Protein AF-A0A661PM59-F1 (afdb_monomer_lite)

Sequence (102 aa):
MKKIVYVMSSNYSGSHFLSLIIGSHSHFQHIGEIKWLRKDKTKSSRILCGLCGGHENCPVLSGISVDNVDNVYDDIFSNLGPEISGLVDTSKRISWAERFLH

pLDDT: mean 88.98, std 11.56, range [49.34, 98.25]

Secondary structure (DSSP, 8-state):
--EEEE----TTSSHHHHHHHHHTSTTEEEEE-GGGGGS-GGG-GGGS-TTTTSSTT-TTTTT--SSSGGGHHHHHHHHS-TT--EEEE----HHHHGGG--

Radius of gyration: 12.98 Å; chains: 1; bounding box: 33×30×29 Å

Structure (mmCIF, N/CA/C/O backbone):
data_AF-A0A661PM59-F1
#
_entry.id   AF-A0A661PM59-F1
#
loop_
_atom_site.group_PDB
_atom_site.id
_atom_site.type_symbol
_atom_site.label_atom_id
_atom_site.label_alt_id
_atom_site.label_comp_id
_atom_site.label_asym_id
_atom_site.label_entity_id
_atom_site.label_seq_id
_atom_site.pdbx_PDB_ins_code
_atom_site.Cartn_x
_atom_site.Cartn_y
_atom_site.Cartn_z
_atom_site.occupancy
_atom_site.B_iso_or_equiv
_atom_site.auth_seq_id
_atom_site.auth_comp_id
_atom_site.auth_asym_id
_atom_site.auth_atom_id
_atom_site.pdbx_PDB_model_num
ATOM 1 N N . MET A 1 1 ? -14.302 -2.241 9.320 1.00 86.25 1 MET A N 1
ATOM 2 C CA . MET A 1 1 ? -14.188 -2.604 7.888 1.00 86.25 1 MET A CA 1
ATOM 3 C C . MET A 1 1 ? -12.769 -2.305 7.441 1.00 86.25 1 MET A C 1
ATOM 5 O O . MET A 1 1 ? -12.362 -1.157 7.577 1.00 86.25 1 MET A O 1
ATOM 9 N N . LYS A 1 2 ? -12.030 -3.318 6.978 1.00 95.31 2 LYS A N 1
ATOM 10 C CA . LYS A 1 2 ? -10.671 -3.160 6.442 1.00 95.31 2 LYS A CA 1
ATOM 11 C C . LYS A 1 2 ? -10.730 -2.509 5.053 1.00 95.31 2 LYS A C 1
ATOM 13 O O . LYS A 1 2 ? -11.652 -2.790 4.289 1.00 95.31 2 LYS A O 1
ATOM 18 N N . LYS A 1 3 ? -9.786 -1.622 4.742 1.00 96.75 3 LYS A N 1
ATOM 19 C CA . LYS A 1 3 ? -9.695 -0.897 3.466 1.00 96.75 3 LYS A CA 1
ATOM 20 C C . LYS A 1 3 ? -8.270 -0.943 2.933 1.00 96.75 3 LYS A C 1
ATOM 22 O O . LYS A 1 3 ? -7.325 -0.736 3.689 1.00 96.75 3 LYS A O 1
ATOM 27 N N . ILE A 1 4 ? -8.128 -1.119 1.625 1.00 97.44 4 ILE A N 1
ATOM 28 C CA . ILE A 1 4 ? -6.849 -0.964 0.930 1.00 97.44 4 ILE A CA 1
ATOM 29 C C . ILE A 1 4 ? -6.949 0.247 0.005 1.00 97.44 4 ILE A C 1
ATOM 31 O O . ILE A 1 4 ? -7.865 0.343 -0.810 1.00 97.44 4 ILE A O 1
ATOM 35 N N . VAL A 1 5 ? -6.014 1.184 0.144 1.00 97.50 5 VAL A N 1
ATOM 36 C CA . VAL A 1 5 ? -5.854 2.342 -0.737 1.00 97.50 5 VAL A CA 1
ATOM 37 C C . VAL A 1 5 ? -4.660 2.088 -1.639 1.00 97.50 5 VAL A C 1
ATOM 39 O O . VAL A 1 5 ? -3.510 2.124 -1.207 1.00 97.50 5 VAL A O 1
ATOM 42 N N . TYR A 1 6 ? -4.949 1.852 -2.911 1.00 97.50 6 TYR A N 1
ATOM 43 C CA . TYR A 1 6 ? -3.948 1.668 -3.948 1.00 97.50 6 TYR A CA 1
ATOM 44 C C . TYR A 1 6 ? -3.546 3.018 -4.550 1.00 97.50 6 TYR A C 1
ATOM 46 O O . TYR A 1 6 ? -4.336 3.657 -5.245 1.00 97.50 6 TYR A O 1
ATOM 54 N N . VAL A 1 7 ? -2.303 3.448 -4.336 1.00 97.31 7 VAL A N 1
ATOM 55 C CA . VAL A 1 7 ? -1.751 4.640 -4.995 1.00 97.31 7 VAL A CA 1
ATOM 56 C C . VAL A 1 7 ? -1.218 4.239 -6.370 1.00 97.31 7 VAL A C 1
ATOM 58 O O . VAL A 1 7 ? -0.146 3.642 -6.494 1.00 97.31 7 VAL A O 1
ATOM 61 N N . MET A 1 8 ? -1.984 4.557 -7.414 1.00 95.69 8 MET A N 1
ATOM 62 C CA . MET A 1 8 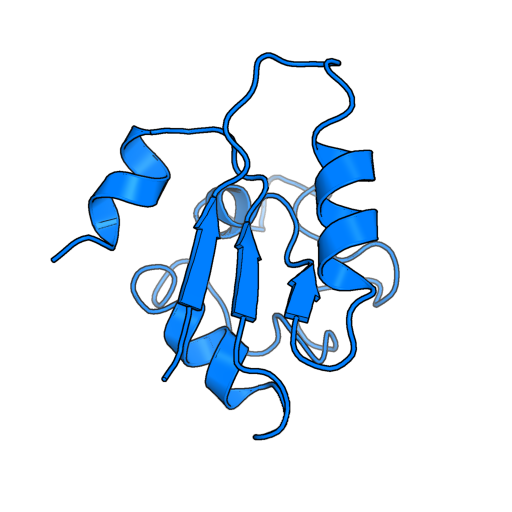? -1.639 4.275 -8.809 1.00 95.69 8 MET A CA 1
ATOM 63 C C . MET A 1 8 ? -1.083 5.526 -9.484 1.00 95.69 8 MET A C 1
ATOM 65 O O . MET A 1 8 ? -1.746 6.557 -9.547 1.00 95.69 8 MET A O 1
ATOM 69 N N . SER A 1 9 ? 0.153 5.449 -9.977 1.00 95.44 9 SER A N 1
ATOM 70 C CA . SER A 1 9 ? 0.826 6.593 -10.587 1.00 95.44 9 SER A CA 1
ATOM 71 C C . SER A 1 9 ? 1.945 6.165 -11.535 1.00 95.44 9 SER A C 1
ATOM 73 O O . SER A 1 9 ? 2.447 5.041 -11.456 1.00 95.44 9 SER A O 1
ATOM 75 N N . SER A 1 10 ? 2.405 7.092 -12.377 1.00 94.69 10 SER A N 1
ATOM 76 C CA . SER A 1 10 ? 3.693 6.956 -13.058 1.00 94.69 10 SER A CA 1
ATOM 77 C C . SER A 1 10 ? 4.857 7.035 -12.059 1.00 94.69 10 SER A C 1
ATOM 79 O O . SER A 1 10 ? 4.699 7.426 -10.896 1.00 94.69 10 SER A O 1
ATOM 81 N N . ASN A 1 11 ? 6.058 6.667 -12.508 1.00 90.81 11 ASN A N 1
ATOM 82 C CA . ASN A 1 11 ? 7.267 6.862 -11.709 1.00 90.81 11 ASN A CA 1
ATOM 83 C C . ASN A 1 11 ? 7.535 8.361 -11.487 1.00 90.81 11 ASN A C 1
ATOM 85 O O . ASN A 1 11 ? 7.190 9.187 -12.329 1.00 90.81 11 ASN A O 1
ATOM 89 N N . TYR A 1 12 ? 8.169 8.691 -10.357 1.00 91.88 12 TYR A N 1
ATOM 90 C CA . TYR A 1 12 ? 8.594 10.053 -9.988 1.00 91.88 12 TYR A CA 1
ATOM 91 C C . TYR A 1 12 ? 7.472 11.103 -9.876 1.00 91.88 12 TYR A C 1
ATOM 93 O O . TYR A 1 12 ? 7.740 12.297 -9.906 1.00 91.88 12 TYR A O 1
ATOM 101 N N . SER A 1 13 ? 6.222 10.683 -9.671 1.00 96.56 13 SER A N 1
ATOM 102 C CA . SER A 1 13 ? 5.063 11.582 -9.551 1.00 96.56 13 SER A CA 1
ATOM 103 C C . SER A 1 13 ? 4.684 11.935 -8.101 1.00 96.56 13 SER A C 1
ATOM 105 O O . SER A 1 13 ? 3.535 12.267 -7.826 1.00 96.56 13 SER A O 1
ATOM 107 N N . GLY A 1 14 ? 5.593 11.752 -7.138 1.00 96.38 14 GLY A N 1
ATOM 108 C CA . GLY A 1 14 ? 5.310 12.013 -5.719 1.00 96.38 14 GLY A CA 1
ATOM 109 C C . GLY A 1 14 ? 4.400 10.989 -5.017 1.00 96.38 14 GLY A C 1
ATOM 110 O O . GLY A 1 14 ? 3.967 11.229 -3.895 1.00 96.38 14 GLY A O 1
ATOM 111 N N . SER A 1 15 ? 4.132 9.824 -5.614 1.00 96.25 15 SER A N 1
ATOM 112 C CA . SER A 1 15 ? 3.251 8.796 -5.029 1.00 96.25 15 SER A CA 1
ATOM 113 C C . SER A 1 15 ? 3.727 8.224 -3.698 1.00 96.25 15 SER A C 1
ATOM 115 O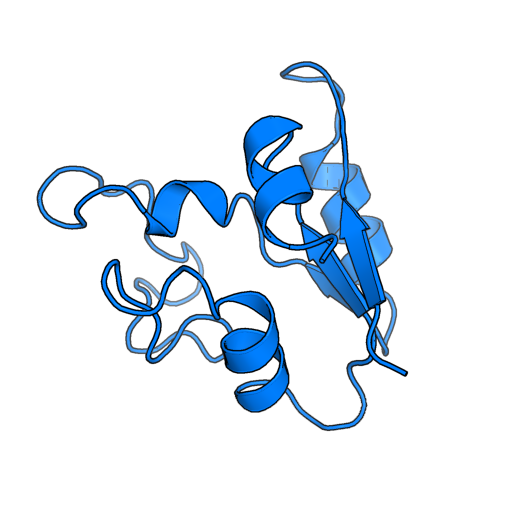 O . SER A 1 15 ? 2.904 7.879 -2.853 1.00 96.25 15 SER A O 1
ATOM 117 N N . HIS A 1 16 ? 5.041 8.140 -3.482 1.00 94.50 16 HIS A N 1
ATOM 118 C CA . HIS A 1 16 ? 5.572 7.739 -2.181 1.00 94.50 16 HIS A CA 1
ATOM 119 C C . HIS A 1 16 ? 5.232 8.782 -1.106 1.00 94.50 16 HIS A C 1
ATOM 121 O O . HIS A 1 16 ? 4.689 8.430 -0.063 1.00 94.50 16 HIS A O 1
ATOM 127 N N . PHE A 1 17 ? 5.438 10.069 -1.402 1.00 97.06 17 PHE A N 1
ATOM 128 C CA . PHE A 1 17 ? 5.091 11.156 -0.488 1.00 97.06 17 PHE A CA 1
ATOM 129 C C . PHE A 1 17 ? 3.588 11.188 -0.179 1.00 97.06 17 PHE A C 1
ATOM 131 O O . PHE A 1 17 ? 3.211 11.213 0.989 1.00 97.06 17 PHE A O 1
ATOM 138 N N . LEU A 1 18 ? 2.730 11.066 -1.198 1.00 97.94 18 LEU A N 1
ATOM 139 C CA . LEU A 1 18 ? 1.282 10.954 -0.996 1.00 97.94 18 LEU A CA 1
ATOM 140 C C . LEU A 1 18 ? 0.925 9.771 -0.085 1.00 97.94 18 LEU A C 1
ATOM 142 O O . LEU A 1 18 ? 0.105 9.911 0.819 1.00 97.94 18 LEU A O 1
ATOM 146 N N . SER A 1 19 ? 1.558 8.613 -0.288 1.00 97.38 19 SER A N 1
ATOM 147 C CA . SER A 1 19 ? 1.282 7.439 0.540 1.00 97.38 19 SER A CA 1
ATOM 148 C C . SER A 1 19 ? 1.713 7.610 2.001 1.00 97.38 19 SER A C 1
ATOM 150 O O . SER A 1 19 ? 1.032 7.091 2.881 1.00 97.38 19 SER A O 1
ATOM 152 N N . LEU A 1 20 ? 2.782 8.373 2.265 1.00 96.75 20 LEU A N 1
ATOM 153 C CA . LEU A 1 20 ? 3.197 8.741 3.622 1.00 96.75 20 LEU A CA 1
ATOM 154 C C . LEU A 1 20 ? 2.205 9.716 4.271 1.00 96.75 20 LEU A C 1
ATOM 156 O O . LEU A 1 20 ? 1.863 9.529 5.435 1.00 96.75 20 LEU A O 1
ATOM 160 N N . ILE A 1 21 ? 1.696 10.705 3.522 1.00 98.25 21 ILE A N 1
ATOM 161 C CA . ILE A 1 21 ? 0.670 11.641 4.019 1.00 98.25 21 ILE A CA 1
ATOM 162 C C . ILE A 1 21 ? -0.582 10.874 4.456 1.00 98.25 21 ILE A C 1
ATOM 164 O O . ILE A 1 21 ? -1.049 11.051 5.578 1.00 98.25 21 ILE A O 1
ATOM 168 N N . ILE A 1 22 ? -1.108 9.992 3.599 1.00 98.00 22 ILE A N 1
ATOM 169 C CA . ILE A 1 22 ? -2.305 9.199 3.922 1.00 98.00 22 ILE A CA 1
ATOM 170 C C . ILE A 1 22 ? -2.017 8.260 5.101 1.00 98.00 22 ILE A C 1
ATOM 172 O O . ILE A 1 22 ? -2.819 8.167 6.026 1.00 98.00 22 ILE A O 1
ATOM 176 N N . GLY A 1 23 ? -0.854 7.600 5.099 1.00 97.00 23 GLY A N 1
ATOM 177 C CA . GLY A 1 23 ? -0.416 6.721 6.183 1.00 97.00 23 GLY A CA 1
ATOM 178 C C . GLY A 1 23 ? -0.087 7.431 7.501 1.00 97.00 23 GLY A C 1
ATOM 179 O O . GLY A 1 23 ? 0.173 6.749 8.480 1.00 97.00 23 GLY A O 1
ATOM 180 N N . SER A 1 24 ? -0.095 8.768 7.552 1.00 96.38 24 SER A N 1
ATOM 181 C CA . SER A 1 24 ? 0.055 9.525 8.806 1.00 96.38 24 SER A CA 1
ATOM 182 C C . SER A 1 24 ? -1.275 9.716 9.548 1.00 96.38 24 SER A C 1
ATOM 184 O O . SER A 1 24 ? -1.297 10.257 10.652 1.00 96.38 24 SER A O 1
ATOM 186 N N . HIS A 1 25 ? -2.398 9.298 8.959 1.00 97.69 25 HIS A N 1
ATOM 187 C CA . HIS A 1 25 ? -3.689 9.282 9.640 1.00 97.69 25 HIS A CA 1
ATOM 188 C C . HIS A 1 25 ? -3.728 8.147 10.675 1.00 97.69 25 HIS A C 1
ATOM 190 O O . HIS A 1 25 ? -3.353 7.025 10.359 1.00 97.69 25 HIS A O 1
ATOM 196 N N . SER A 1 26 ? -4.272 8.391 11.874 1.00 97.12 26 SER A N 1
ATOM 197 C CA . SER A 1 26 ? -4.244 7.451 13.020 1.00 97.12 26 SER A CA 1
ATOM 198 C C . SER A 1 26 ? -4.848 6.062 12.768 1.00 97.12 26 SER A C 1
ATOM 200 O O . SER A 1 26 ? -4.616 5.138 13.534 1.00 97.12 26 SER A O 1
ATOM 202 N N . HIS A 1 27 ? -5.642 5.921 11.708 1.00 97.62 27 HIS A N 1
ATOM 203 C CA . HIS A 1 27 ? -6.306 4.678 11.305 1.00 97.62 27 HIS A CA 1
ATOM 204 C C . HIS A 1 27 ? -5.729 4.045 10.027 1.00 97.62 27 HIS A C 1
ATOM 206 O O . HIS A 1 27 ? -6.293 3.060 9.538 1.00 97.62 27 HIS A O 1
ATOM 212 N N . PHE A 1 28 ? -4.671 4.622 9.448 1.00 98.19 28 PHE A N 1
ATOM 213 C CA . PHE A 1 28 ? -4.052 4.157 8.208 1.00 98.19 28 PHE A CA 1
ATOM 214 C C . PHE A 1 28 ? -2.572 3.838 8.406 1.00 98.19 28 PHE A C 1
ATOM 216 O O . PHE A 1 28 ? -1.885 4.511 9.159 1.00 98.19 28 PHE A O 1
ATOM 223 N N . GLN A 1 29 ? -2.072 2.850 7.666 1.00 97.06 29 GLN A N 1
ATOM 224 C CA . GLN A 1 29 ? -0.657 2.494 7.647 1.00 97.06 29 GLN A CA 1
ATOM 225 C C . GLN A 1 29 ? -0.115 2.525 6.217 1.00 97.06 29 GLN A C 1
ATOM 227 O O . GLN A 1 29 ? -0.639 1.866 5.317 1.00 97.06 29 GLN A O 1
ATOM 232 N N . HIS A 1 30 ? 0.977 3.260 6.002 1.00 95.75 30 HIS A N 1
ATOM 233 C CA . HIS A 1 30 ? 1.774 3.137 4.782 1.00 95.75 30 HIS A CA 1
ATOM 234 C C . HIS A 1 30 ? 2.543 1.812 4.785 1.00 95.75 30 HIS A C 1
ATOM 236 O O . HIS A 1 30 ? 3.259 1.528 5.744 1.00 95.75 30 HIS A O 1
ATOM 242 N N . ILE A 1 31 ? 2.453 1.036 3.703 1.00 93.94 31 ILE A N 1
ATOM 243 C CA . ILE A 1 31 ? 3.111 -0.283 3.618 1.00 93.94 31 ILE A CA 1
ATOM 244 C C . ILE A 1 31 ? 4.155 -0.384 2.498 1.00 93.94 31 ILE A C 1
ATOM 246 O O . ILE A 1 31 ? 4.763 -1.431 2.298 1.00 93.94 31 ILE A O 1
ATOM 250 N N . GLY A 1 32 ? 4.411 0.706 1.771 1.00 91.94 32 GLY A N 1
ATOM 251 C CA . GLY A 1 32 ? 5.411 0.720 0.706 1.00 91.94 32 GLY A CA 1
ATOM 252 C C . GLY A 1 32 ? 4.980 -0.031 -0.557 1.00 91.94 32 GLY A C 1
ATOM 253 O O . GLY A 1 32 ? 3.796 -0.186 -0.859 1.00 91.94 32 GLY A O 1
ATOM 254 N N . GLU A 1 33 ? 5.969 -0.440 -1.351 1.00 92.25 33 GLU A N 1
ATOM 255 C CA . GLU A 1 33 ? 5.769 -1.200 -2.588 1.00 92.25 33 GLU A CA 1
ATOM 256 C C . GLU A 1 33 ? 5.774 -2.713 -2.307 1.00 92.25 33 GLU A C 1
ATOM 258 O O . GLU A 1 33 ? 6.704 -3.425 -2.691 1.00 92.25 33 GLU A O 1
ATOM 263 N N . ILE A 1 34 ? 4.743 -3.228 -1.635 1.00 90.69 34 ILE A N 1
ATOM 264 C CA . ILE A 1 34 ? 4.712 -4.630 -1.179 1.00 90.69 34 ILE A CA 1
ATOM 265 C C . ILE A 1 34 ? 4.773 -5.677 -2.302 1.00 90.69 34 ILE A C 1
ATOM 267 O O . ILE A 1 34 ? 5.194 -6.802 -2.047 1.00 90.69 34 ILE A O 1
ATOM 271 N N . LYS A 1 35 ? 4.489 -5.319 -3.567 1.00 91.06 35 LYS A N 1
ATOM 272 C CA . LYS A 1 35 ? 4.705 -6.206 -4.732 1.00 91.06 35 LYS A CA 1
ATOM 273 C C . LYS A 1 35 ? 6.118 -6.808 -4.789 1.00 91.06 35 LYS A C 1
ATOM 275 O O . LYS A 1 35 ? 6.328 -7.837 -5.433 1.00 91.06 35 LYS A O 1
ATOM 280 N N . TRP A 1 36 ? 7.110 -6.143 -4.187 1.00 86.81 36 TRP A N 1
ATOM 281 C CA . TRP A 1 36 ? 8.493 -6.615 -4.178 1.00 86.81 36 TRP A CA 1
ATOM 282 C C . TRP A 1 36 ? 8.709 -7.806 -3.242 1.00 86.81 36 TRP A C 1
ATOM 284 O O . TRP A 1 36 ? 9.663 -8.541 -3.468 1.00 86.81 36 TRP A O 1
ATOM 294 N N . LEU A 1 37 ? 7.809 -8.060 -2.283 1.00 84.19 37 LEU A N 1
ATOM 295 C CA . LEU A 1 37 ? 7.856 -9.228 -1.389 1.00 84.19 37 LEU A CA 1
ATOM 296 C C . LEU A 1 37 ? 7.787 -10.559 -2.140 1.00 84.19 37 LEU A C 1
ATOM 298 O O . LEU A 1 37 ? 8.284 -11.567 -1.655 1.00 84.19 37 LEU A O 1
ATOM 302 N N . ARG A 1 38 ? 7.222 -10.553 -3.351 1.00 82.94 38 ARG A N 1
ATOM 303 C CA . ARG A 1 38 ? 7.156 -11.727 -4.225 1.00 82.94 38 ARG A CA 1
ATOM 304 C C . ARG A 1 38 ? 8.482 -12.045 -4.917 1.00 82.94 38 ARG A C 1
ATOM 306 O O . ARG A 1 38 ? 8.614 -13.090 -5.550 1.00 82.94 38 ARG A O 1
ATOM 313 N N . LYS A 1 39 ? 9.458 -11.136 -4.868 1.00 77.62 39 LYS A N 1
ATOM 314 C CA . LYS A 1 39 ? 10.797 -11.409 -5.386 1.00 77.62 39 LYS A CA 1
ATOM 315 C C . LYS A 1 39 ? 11.610 -12.115 -4.310 1.00 77.62 39 LYS A C 1
ATOM 317 O O . LYS A 1 39 ? 11.598 -11.709 -3.155 1.00 77.62 39 LYS A O 1
ATOM 322 N N . ASP A 1 40 ? 12.331 -13.152 -4.719 1.00 64.12 40 ASP A N 1
ATOM 323 C CA . ASP A 1 40 ? 13.205 -13.918 -3.837 1.00 64.12 40 ASP A CA 1
ATOM 324 C C . ASP A 1 40 ? 14.206 -12.997 -3.107 1.00 64.12 40 ASP A C 1
ATOM 326 O O . ASP A 1 40 ? 14.935 -12.206 -3.726 1.00 64.12 40 ASP A O 1
ATOM 330 N N . LYS A 1 41 ? 14.211 -13.108 -1.772 1.00 60.78 41 LYS A N 1
ATOM 331 C CA . LYS A 1 41 ? 15.006 -12.304 -0.833 1.00 60.78 41 LYS A CA 1
ATOM 332 C C . LYS A 1 41 ? 16.515 -12.488 -1.046 1.00 60.78 41 LYS A C 1
ATOM 334 O O . LYS A 1 41 ? 17.280 -11.582 -0.727 1.00 60.78 41 LYS A O 1
ATOM 339 N N . THR A 1 42 ? 16.948 -13.593 -1.660 1.00 54.62 42 THR A N 1
ATOM 340 C CA . THR A 1 42 ? 18.369 -13.884 -1.937 1.00 54.62 42 THR A CA 1
ATOM 341 C C . THR A 1 42 ? 19.024 -12.934 -2.950 1.00 54.62 42 THR A C 1
ATOM 343 O O . THR A 1 42 ? 20.250 -12.894 -3.043 1.00 54.62 42 THR A O 1
ATOM 346 N N . LYS A 1 43 ? 18.244 -12.146 -3.709 1.00 49.34 43 LYS A N 1
ATOM 347 C CA . LYS A 1 43 ? 18.763 -11.308 -4.810 1.00 49.34 43 LYS A CA 1
ATOM 348 C C . LYS A 1 43 ? 18.506 -9.807 -4.678 1.00 49.34 43 LYS A C 1
ATOM 350 O O . LYS A 1 43 ? 18.872 -9.063 -5.589 1.00 49.34 43 LYS A O 1
ATOM 355 N N . SER A 1 44 ? 17.871 -9.316 -3.610 1.00 50.91 44 SER A N 1
ATOM 356 C CA . SER A 1 44 ? 17.551 -7.885 -3.546 1.00 50.91 44 SER A CA 1
ATOM 357 C C . SER A 1 44 ? 17.503 -7.300 -2.136 1.00 50.91 44 SER A C 1
ATOM 359 O O . SER A 1 44 ? 16.502 -7.393 -1.435 1.00 50.91 44 SER A O 1
ATOM 361 N N . SER A 1 45 ? 18.549 -6.545 -1.792 1.00 53.72 45 SER A N 1
ATOM 362 C CA . SER A 1 45 ? 18.609 -5.638 -0.634 1.00 53.72 45 SER A CA 1
ATOM 363 C C . SER A 1 45 ? 17.528 -4.544 -0.631 1.00 53.72 45 SER A C 1
ATOM 365 O O . SER A 1 45 ? 17.361 -3.847 0.363 1.00 53.72 45 SER A O 1
ATOM 367 N N . ARG A 1 46 ? 16.772 -4.387 -1.729 1.00 54.53 46 ARG A N 1
ATOM 368 C CA . ARG A 1 46 ? 15.659 -3.429 -1.856 1.00 54.53 46 ARG A CA 1
ATOM 369 C C . ARG A 1 46 ? 14.367 -3.890 -1.176 1.00 54.53 46 ARG A C 1
ATOM 371 O O . ARG A 1 46 ? 13.416 -3.119 -1.133 1.00 54.53 46 ARG A O 1
ATOM 378 N N . ILE A 1 47 ? 14.322 -5.129 -0.688 1.00 62.00 47 ILE A N 1
ATOM 379 C CA . ILE A 1 47 ? 13.158 -5.743 -0.029 1.00 62.00 47 ILE A CA 1
ATOM 380 C C . ILE A 1 47 ? 13.396 -5.783 1.488 1.00 62.00 47 ILE A C 1
ATOM 382 O O . ILE A 1 47 ? 12.996 -6.724 2.152 1.00 62.00 47 ILE A O 1
ATOM 386 N N . LEU A 1 48 ? 14.138 -4.823 2.039 1.00 69.12 48 LEU A N 1
ATOM 387 C CA . LEU A 1 48 ? 14.358 -4.714 3.478 1.00 69.12 48 LEU A CA 1
ATOM 388 C C . LEU A 1 48 ? 13.747 -3.402 3.951 1.00 69.12 48 LEU A C 1
ATOM 390 O O . LEU A 1 48 ? 13.918 -2.359 3.317 1.00 69.12 48 LEU A O 1
ATOM 394 N N . CYS A 1 49 ? 13.044 -3.447 5.080 1.00 77.06 49 CYS A N 1
ATOM 395 C CA . CYS A 1 49 ? 12.588 -2.235 5.735 1.00 77.06 49 CYS A CA 1
ATOM 396 C C . CYS A 1 49 ? 13.817 -1.438 6.184 1.00 77.06 49 CYS A C 1
ATOM 398 O O . CYS A 1 49 ? 14.556 -1.880 7.062 1.00 77.06 49 CYS A O 1
ATOM 400 N N . GLY A 1 50 ? 14.030 -0.261 5.591 1.00 75.00 50 GLY A N 1
ATOM 401 C CA . GLY A 1 50 ? 15.187 0.584 5.901 1.00 75.00 50 GLY A CA 1
ATOM 402 C C . GLY A 1 50 ? 15.229 1.071 7.353 1.00 75.00 50 GLY A C 1
ATOM 403 O O . GLY A 1 50 ? 16.301 1.406 7.839 1.00 75.00 50 GLY A O 1
ATOM 404 N N . LEU A 1 51 ? 14.086 1.076 8.051 1.00 82.25 51 LEU A N 1
ATOM 405 C CA . LEU A 1 51 ? 13.992 1.450 9.466 1.00 82.25 51 LEU A CA 1
ATOM 406 C C . LEU A 1 51 ? 14.325 0.282 10.400 1.00 82.25 51 LEU A C 1
ATOM 408 O O . LEU A 1 51 ? 15.016 0.466 11.395 1.00 82.25 51 LEU A O 1
ATOM 412 N N . CYS A 1 52 ? 13.836 -0.919 10.082 1.00 84.31 52 CYS A N 1
ATOM 413 C CA . CYS A 1 52 ? 13.990 -2.103 10.935 1.00 84.31 52 CYS A CA 1
ATOM 414 C C . CYS A 1 52 ? 15.211 -2.963 10.566 1.00 84.31 52 CYS A C 1
ATOM 416 O O . CYS A 1 52 ? 15.440 -3.990 11.198 1.00 84.31 52 CYS A O 1
ATOM 418 N N . GLY A 1 53 ? 15.957 -2.603 9.516 1.00 74.31 53 GLY A N 1
ATOM 419 C CA . GLY A 1 53 ? 17.095 -3.384 9.017 1.00 74.31 53 GLY A CA 1
ATOM 420 C C . GLY A 1 53 ? 16.714 -4.724 8.376 1.00 74.31 53 GLY A C 1
ATOM 421 O O . GLY A 1 53 ? 17.592 -5.519 8.062 1.00 74.31 53 GLY A O 1
ATOM 422 N N . GLY A 1 54 ? 15.422 -4.989 8.169 1.00 76.50 54 GLY A N 1
ATOM 423 C CA . GLY A 1 54 ? 14.921 -6.260 7.655 1.00 76.50 54 GLY A CA 1
ATOM 424 C C . GLY A 1 54 ? 13.429 -6.454 7.897 1.00 76.50 54 GLY A C 1
ATOM 425 O O . GLY A 1 54 ? 12.759 -5.575 8.438 1.00 76.50 54 GLY A O 1
ATOM 426 N N . HIS A 1 55 ? 12.893 -7.588 7.442 1.00 76.62 55 HIS A N 1
ATOM 427 C CA . HIS A 1 55 ? 11.469 -7.919 7.600 1.00 76.62 55 HIS A CA 1
ATOM 428 C C . HIS A 1 55 ? 11.185 -8.754 8.843 1.00 76.62 55 HIS A C 1
ATOM 430 O O . HIS A 1 55 ? 10.120 -8.586 9.421 1.00 76.62 55 HIS A O 1
ATOM 436 N N . GLU A 1 56 ? 12.124 -9.593 9.291 1.00 78.25 56 GLU A N 1
ATOM 437 C CA . GLU A 1 56 ? 11.933 -10.432 10.484 1.00 78.25 56 GLU A CA 1
ATOM 438 C C . GLU A 1 56 ? 11.547 -9.631 11.734 1.00 78.25 56 GLU A C 1
ATOM 440 O O . GLU A 1 56 ? 10.655 -10.041 12.469 1.00 78.25 56 GLU A O 1
ATOM 445 N N . ASN A 1 57 ? 12.145 -8.451 11.913 1.00 81.00 57 ASN A N 1
ATOM 446 C CA . ASN A 1 57 ? 11.920 -7.579 13.066 1.00 81.00 57 ASN A CA 1
ATOM 447 C C . ASN A 1 57 ? 10.979 -6.404 12.754 1.00 81.00 57 ASN A C 1
ATOM 449 O O . ASN A 1 57 ? 10.838 -5.489 13.564 1.00 81.00 57 ASN A O 1
ATOM 453 N N . CYS A 1 58 ? 10.377 -6.369 11.562 1.00 87.50 58 CYS A N 1
ATOM 454 C CA . CYS A 1 58 ? 9.487 -5.282 11.180 1.00 87.50 58 CYS A CA 1
ATOM 455 C C . CYS A 1 58 ? 8.079 -5.561 11.720 1.00 87.50 58 CYS A C 1
ATOM 457 O O . CYS A 1 58 ? 7.472 -6.528 11.273 1.00 87.50 58 CYS A O 1
ATOM 459 N N . PRO A 1 59 ? 7.501 -4.705 12.581 1.00 89.75 59 PRO A N 1
ATOM 460 C CA . PRO A 1 59 ? 6.165 -4.932 13.140 1.00 89.75 59 PRO A CA 1
ATOM 461 C C . PRO A 1 59 ? 5.047 -4.903 12.088 1.00 89.75 59 PRO A C 1
ATOM 463 O O . PRO A 1 59 ? 3.917 -5.238 12.395 1.00 89.75 59 PRO A O 1
ATOM 466 N N . VAL A 1 60 ? 5.343 -4.485 10.855 1.00 91.81 60 VAL A N 1
ATOM 467 C CA . VAL A 1 60 ? 4.388 -4.482 9.739 1.00 91.81 60 VAL A CA 1
ATOM 468 C C . VAL A 1 60 ? 4.549 -5.737 8.876 1.00 91.81 60 VAL A C 1
ATOM 470 O O . VAL A 1 60 ? 3.562 -6.337 8.464 1.00 91.81 60 VAL A O 1
ATOM 473 N N . LEU A 1 61 ? 5.794 -6.129 8.584 1.00 89.88 61 LEU A N 1
ATOM 474 C CA . LEU A 1 61 ? 6.132 -7.123 7.554 1.00 89.88 61 LEU A CA 1
ATOM 475 C C . LEU A 1 61 ? 6.661 -8.452 8.116 1.00 89.88 61 LEU A C 1
ATOM 477 O O . LEU A 1 61 ? 7.054 -9.330 7.339 1.00 89.88 61 LEU A O 1
ATOM 481 N N . SER A 1 62 ? 6.715 -8.602 9.439 1.00 89.50 62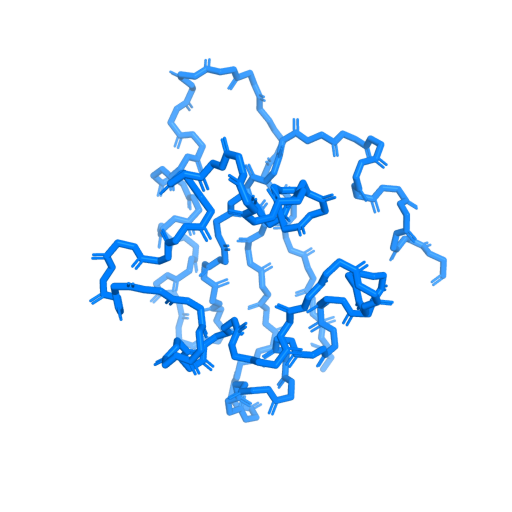 SER A N 1
ATOM 482 C CA . SER A 1 62 ? 7.125 -9.843 10.095 1.00 89.50 62 SER A CA 1
ATOM 483 C C . SER A 1 62 ? 6.213 -10.999 9.683 1.00 89.50 62 SER A C 1
ATOM 485 O O . SER A 1 62 ? 5.018 -10.832 9.450 1.00 89.50 62 SER A O 1
ATOM 487 N N . GLY A 1 63 ? 6.800 -12.187 9.521 1.00 88.31 63 GLY A N 1
ATOM 488 C CA . GLY A 1 63 ? 6.065 -13.381 9.091 1.00 88.31 63 GLY A CA 1
ATOM 489 C C . GLY A 1 63 ? 5.691 -13.427 7.603 1.00 88.31 63 GLY A C 1
ATOM 490 O O . GLY A 1 63 ? 5.158 -14.439 7.159 1.00 88.31 63 GLY A O 1
ATOM 491 N N . ILE A 1 64 ? 6.006 -12.396 6.806 1.00 89.44 64 ILE A N 1
ATOM 492 C CA . ILE A 1 64 ? 5.674 -12.367 5.374 1.00 89.44 64 ILE A CA 1
ATOM 493 C C . ILE A 1 64 ? 6.860 -12.851 4.520 1.00 89.44 64 ILE A C 1
ATOM 495 O O . ILE A 1 64 ? 7.991 -12.331 4.563 1.00 89.44 64 ILE A O 1
ATOM 499 N N . SER A 1 65 ? 6.599 -13.876 3.717 1.00 85.94 65 SER A N 1
ATOM 500 C CA . SER A 1 65 ? 7.507 -14.519 2.770 1.00 85.94 65 SER A CA 1
ATOM 501 C C . SER A 1 65 ? 6.885 -14.576 1.368 1.00 85.94 65 SER A C 1
ATOM 503 O O . SER A 1 65 ? 5.811 -14.037 1.111 1.00 85.94 65 SER A O 1
ATOM 505 N N . VAL A 1 66 ? 7.601 -15.196 0.429 1.00 85.56 66 VAL A N 1
ATOM 506 C CA . VAL A 1 66 ? 7.087 -15.441 -0.925 1.00 85.56 66 VAL A CA 1
ATOM 507 C C . VAL A 1 66 ? 5.928 -16.448 -0.898 1.00 85.56 66 VAL A C 1
ATOM 509 O O . VAL A 1 66 ? 5.045 -16.368 -1.749 1.00 85.56 66 VAL A O 1
ATOM 512 N N . ASP A 1 67 ? 5.902 -17.350 0.087 1.00 87.62 67 ASP A N 1
ATOM 513 C CA . ASP A 1 67 ? 4.959 -18.473 0.160 1.00 87.62 67 ASP A CA 1
ATOM 514 C C . ASP A 1 67 ? 3.557 -18.049 0.622 1.00 87.62 67 ASP A C 1
ATOM 516 O O . ASP A 1 67 ? 2.570 -18.657 0.219 1.00 87.62 67 ASP A O 1
ATOM 520 N N . ASN A 1 68 ? 3.453 -16.990 1.433 1.00 90.12 68 ASN A N 1
ATOM 521 C CA . ASN A 1 68 ? 2.183 -16.434 1.924 1.00 90.12 68 ASN A CA 1
ATOM 522 C C . ASN A 1 68 ? 1.860 -15.044 1.357 1.00 90.12 68 ASN A C 1
ATOM 524 O O . ASN A 1 68 ? 0.932 -14.387 1.821 1.00 90.12 68 ASN A O 1
ATOM 528 N N . VAL A 1 69 ? 2.580 -14.588 0.330 1.00 91.12 69 VAL A N 1
ATOM 529 C CA . VAL A 1 69 ? 2.428 -13.229 -0.216 1.00 91.12 69 VAL A CA 1
ATOM 530 C C . VAL A 1 69 ? 1.023 -12.935 -0.770 1.00 91.12 69 VAL A C 1
ATOM 532 O O . VAL A 1 69 ? 0.634 -11.776 -0.888 1.00 91.12 69 VAL A O 1
ATOM 535 N N . ASP A 1 70 ? 0.244 -13.966 -1.095 1.00 92.88 70 ASP A N 1
ATOM 536 C CA . ASP A 1 70 ? -1.141 -13.816 -1.555 1.00 92.88 70 ASP A CA 1
ATOM 537 C C . ASP A 1 70 ? -2.128 -13.505 -0.411 1.00 92.88 70 ASP A C 1
ATOM 539 O O . ASP A 1 70 ? -3.235 -13.050 -0.678 1.00 92.88 70 ASP A O 1
ATOM 543 N N . ASN A 1 71 ? -1.700 -13.630 0.850 1.00 94.25 71 ASN A N 1
ATOM 544 C CA . ASN A 1 71 ? -2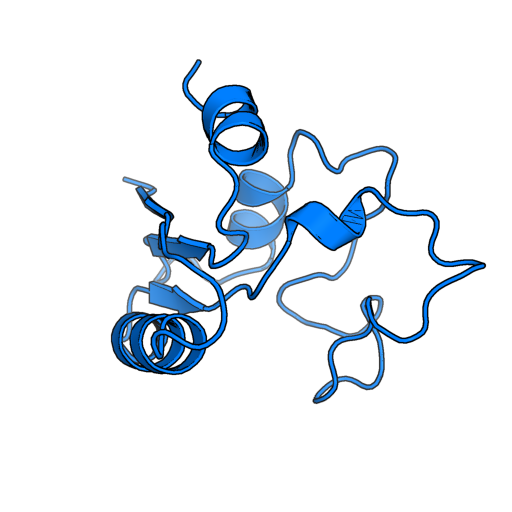.449 -13.214 2.044 1.00 94.25 71 ASN A CA 1
ATOM 545 C C . ASN A 1 71 ? -1.894 -11.919 2.670 1.00 94.25 71 ASN A C 1
ATOM 547 O O . ASN A 1 71 ? -2.295 -11.528 3.765 1.00 94.25 71 ASN A O 1
ATOM 551 N N . VAL A 1 72 ? -0.979 -11.229 1.977 1.00 94.50 72 VAL A N 1
ATOM 552 C CA . VAL A 1 72 ? -0.164 -10.126 2.521 1.00 94.50 72 VAL A CA 1
ATOM 553 C C . VAL A 1 72 ? -0.961 -9.048 3.258 1.00 94.50 72 VAL A C 1
ATOM 555 O O . VAL A 1 72 ? -0.505 -8.558 4.286 1.00 94.50 72 VAL A O 1
ATOM 558 N N . TYR A 1 73 ? -2.142 -8.657 2.774 1.00 96.00 73 TYR A N 1
ATOM 559 C CA . TYR A 1 73 ? -2.927 -7.620 3.445 1.00 96.00 73 TYR A CA 1
ATOM 560 C C . TYR A 1 73 ? -3.503 -8.093 4.774 1.00 96.00 73 TYR A C 1
ATOM 562 O O . TYR A 1 73 ? -3.496 -7.330 5.739 1.00 96.00 73 TYR A O 1
ATOM 570 N N . ASP A 1 74 ? -3.985 -9.332 4.840 1.00 95.06 74 ASP A N 1
ATOM 571 C CA . ASP A 1 74 ? -4.514 -9.894 6.078 1.00 95.06 74 ASP A CA 1
ATOM 572 C C . ASP A 1 74 ? -3.412 -10.160 7.094 1.00 95.06 74 ASP A C 1
ATOM 574 O O . ASP A 1 74 ? -3.608 -9.862 8.275 1.00 95.06 74 ASP A O 1
ATOM 578 N N . ASP A 1 75 ? -2.245 -10.610 6.635 1.00 95.12 75 ASP A N 1
ATOM 579 C CA . ASP A 1 75 ? -1.060 -10.770 7.477 1.00 95.12 75 ASP A CA 1
ATOM 580 C C . ASP A 1 75 ? -0.629 -9.416 8.066 1.00 95.12 75 ASP A C 1
ATOM 582 O O . ASP A 1 75 ? -0.472 -9.289 9.280 1.00 95.12 75 ASP A O 1
ATOM 586 N N . ILE A 1 76 ? -0.548 -8.360 7.243 1.00 95.50 76 ILE A N 1
ATOM 587 C CA . ILE A 1 76 ? -0.226 -7.007 7.727 1.00 95.50 76 ILE A CA 1
ATOM 588 C C . ILE A 1 76 ? -1.282 -6.513 8.721 1.00 95.50 76 ILE A C 1
ATOM 590 O O . ILE A 1 76 ? -0.928 -5.985 9.771 1.00 95.50 76 ILE A O 1
ATOM 594 N N . PHE A 1 77 ? -2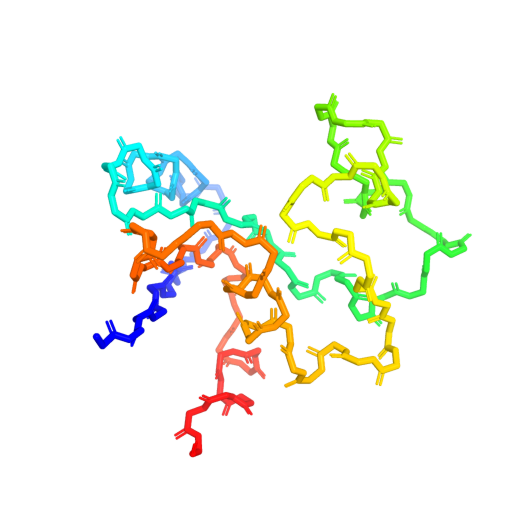.576 -6.677 8.436 1.00 96.88 77 PHE A N 1
ATOM 595 C CA . PHE A 1 77 ? -3.618 -6.279 9.386 1.00 96.88 77 PHE A CA 1
ATOM 596 C C . PHE A 1 77 ? -3.559 -7.062 10.700 1.00 96.88 77 PHE A C 1
ATOM 598 O O . PHE A 1 77 ? -3.948 -6.514 11.723 1.00 96.88 77 PHE A O 1
ATOM 605 N N . SER A 1 78 ? -3.115 -8.320 10.675 1.00 95.25 78 SER A N 1
ATOM 606 C CA . SER A 1 78 ? -2.972 -9.151 11.878 1.00 95.25 78 SER A CA 1
ATOM 607 C C . SER A 1 78 ? -1.749 -8.758 12.706 1.00 95.25 78 SER A C 1
ATOM 609 O O . SER A 1 78 ? -1.771 -8.880 13.929 1.00 95.25 78 SER A O 1
ATOM 611 N N . ASN A 1 79 ? -0.699 -8.267 12.045 1.00 94.81 79 ASN A N 1
ATOM 612 C CA . ASN A 1 79 ? 0.489 -7.720 12.695 1.00 94.81 79 ASN A CA 1
ATOM 613 C C . ASN A 1 79 ? 0.227 -6.348 13.342 1.00 94.81 79 ASN A C 1
ATOM 615 O O . ASN A 1 79 ? 0.883 -5.980 14.317 1.00 94.81 79 ASN A O 1
ATOM 619 N N . LEU A 1 80 ? -0.713 -5.580 12.788 1.00 94.31 80 LEU A N 1
ATOM 620 C CA . LEU A 1 80 ? -1.084 -4.251 13.266 1.00 94.31 80 LEU A CA 1
ATOM 621 C C . LEU A 1 80 ? -2.205 -4.311 14.315 1.00 94.31 80 LEU A C 1
ATOM 623 O O . LEU A 1 80 ? -2.953 -5.281 14.417 1.00 94.31 80 LEU A O 1
ATOM 627 N N . GLY A 1 81 ? -2.332 -3.245 15.107 1.00 90.12 81 GLY A N 1
ATOM 628 C CA . GLY A 1 81 ? -3.389 -3.126 16.106 1.00 90.12 81 GLY A CA 1
ATOM 629 C C . GLY A 1 81 ? -4.786 -2.915 15.495 1.00 90.12 81 GLY A C 1
ATOM 630 O O . GLY A 1 81 ? -4.917 -2.483 14.343 1.00 90.12 81 GLY A O 1
ATOM 631 N N . PRO A 1 82 ? -5.859 -3.195 16.263 1.00 93.88 82 PRO A N 1
ATOM 632 C CA . PRO A 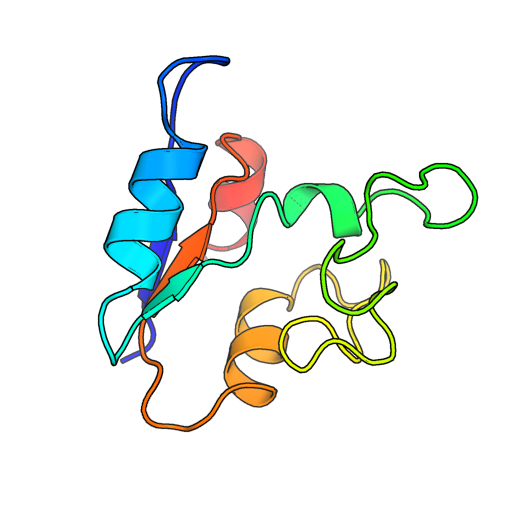1 82 ? -7.247 -3.099 15.797 1.00 93.88 82 PRO A CA 1
ATOM 633 C C . PRO A 1 82 ? -7.679 -1.677 15.401 1.00 93.88 82 PRO A C 1
ATOM 635 O O . PRO A 1 82 ? -8.702 -1.502 14.735 1.00 93.88 82 PRO A O 1
ATOM 638 N N . GLU A 1 83 ? -6.928 -0.653 15.807 1.00 95.75 83 GLU A N 1
ATOM 639 C CA . GLU A 1 83 ? -7.127 0.740 15.417 1.00 95.75 83 GLU A CA 1
ATOM 640 C C . GLU A 1 83 ? -6.851 0.989 13.928 1.00 95.75 83 GLU A C 1
ATOM 642 O O . GLU A 1 83 ? -7.467 1.881 13.331 1.00 95.75 83 GLU A O 1
ATOM 647 N N . ILE A 1 84 ? -5.977 0.196 13.302 1.00 97.81 84 ILE A N 1
ATOM 648 C CA . ILE A 1 84 ? -5.655 0.345 11.886 1.00 97.81 84 ILE A CA 1
ATOM 649 C C . ILE A 1 84 ? -6.728 -0.343 11.047 1.00 97.81 84 ILE A C 1
ATOM 651 O O . ILE A 1 84 ? -6.902 -1.559 11.056 1.00 97.81 84 ILE A O 1
ATOM 655 N N . SER A 1 85 ? -7.445 0.456 10.262 1.00 97.50 85 SER A N 1
ATOM 656 C CA . SER A 1 85 ? -8.506 -0.022 9.367 1.00 97.50 85 SER A CA 1
ATOM 657 C C . SER A 1 85 ? -8.201 0.222 7.892 1.00 97.50 85 SER A C 1
ATOM 659 O O . SER A 1 85 ? -8.956 -0.233 7.031 1.00 97.50 85 SER A O 1
ATOM 661 N N . GLY A 1 86 ? -7.097 0.909 7.588 1.00 98.19 86 GLY A N 1
ATOM 662 C CA . GLY A 1 86 ? -6.665 1.225 6.235 1.00 98.19 86 GLY A CA 1
ATOM 663 C C . GLY A 1 86 ? -5.190 0.916 5.994 1.00 98.19 86 GLY A C 1
ATOM 664 O O . GLY A 1 86 ? -4.341 1.278 6.800 1.00 98.19 86 GLY A O 1
ATOM 665 N N . LEU A 1 87 ? -4.865 0.311 4.855 1.00 98.25 87 LEU A N 1
ATOM 666 C CA . LEU A 1 87 ? -3.484 0.186 4.378 1.00 98.25 87 LEU A CA 1
ATOM 667 C C . LEU A 1 87 ? -3.302 0.997 3.098 1.00 98.25 87 LEU A C 1
ATOM 669 O O . LEU A 1 87 ? -4.195 1.030 2.251 1.00 98.25 87 LEU A O 1
ATOM 673 N N . VAL A 1 88 ? -2.146 1.637 2.945 1.00 98.19 88 VAL A N 1
ATOM 674 C CA . VAL A 1 88 ? -1.800 2.438 1.766 1.00 98.19 88 VAL A CA 1
ATOM 675 C C . VAL A 1 88 ? -0.681 1.751 0.995 1.00 98.19 88 VAL A C 1
ATOM 677 O O . VAL A 1 88 ? 0.495 1.835 1.366 1.00 98.19 88 VAL A O 1
ATOM 680 N N . ASP A 1 89 ? -1.058 1.081 -0.089 1.00 96.75 89 ASP A N 1
ATOM 681 C CA . ASP A 1 89 ? -0.159 0.351 -0.977 1.00 96.75 89 ASP A CA 1
ATOM 682 C C . ASP A 1 89 ? 0.312 1.269 -2.116 1.00 96.75 89 ASP A C 1
ATOM 684 O O . ASP A 1 89 ? -0.493 1.807 -2.881 1.00 96.75 89 ASP A O 1
ATOM 688 N N . THR A 1 90 ? 1.628 1.443 -2.255 1.00 96.25 90 THR A N 1
ATOM 689 C CA . THR A 1 90 ? 2.234 2.259 -3.323 1.00 96.25 90 THR A CA 1
ATOM 690 C C . THR A 1 90 ? 2.932 1.408 -4.388 1.00 96.25 90 THR A C 1
ATOM 692 O O . THR A 1 90 ? 3.797 1.874 -5.126 1.00 96.25 90 THR A O 1
ATOM 695 N N . SER A 1 91 ? 2.538 0.143 -4.539 1.00 94.81 91 SER A N 1
ATOM 696 C CA . SER A 1 91 ? 3.066 -0.790 -5.539 1.00 94.81 91 SER A CA 1
ATOM 697 C C . SER A 1 91 ? 2.846 -0.326 -6.978 1.00 94.81 91 SER A C 1
ATOM 699 O O . SER A 1 91 ? 3.572 -0.791 -7.855 1.00 94.81 91 SER A O 1
ATOM 701 N N . LYS A 1 92 ? 1.916 0.595 -7.265 1.00 93.75 92 LYS A N 1
ATOM 702 C CA . LYS A 1 92 ? 1.749 1.226 -8.596 1.00 93.75 92 LYS A CA 1
ATOM 703 C C . LYS A 1 92 ? 1.680 0.215 -9.753 1.00 93.75 92 LYS A C 1
ATOM 705 O O . LYS A 1 92 ? 2.265 0.423 -10.815 1.00 93.75 92 LYS A O 1
ATOM 710 N N . ARG A 1 93 ? 1.046 -0.938 -9.530 1.00 93.62 93 ARG A N 1
ATOM 711 C CA . ARG A 1 93 ? 0.834 -1.965 -10.555 1.00 93.62 93 ARG A CA 1
ATOM 712 C C . ARG A 1 93 ? -0.599 -2.460 -10.485 1.00 93.62 93 ARG A C 1
ATOM 714 O O . ARG A 1 93 ? -0.998 -3.017 -9.471 1.00 93.62 93 ARG A O 1
ATOM 721 N N . ILE A 1 94 ? -1.326 -2.298 -11.586 1.00 93.62 94 ILE A N 1
ATOM 722 C CA . ILE A 1 94 ? -2.717 -2.748 -11.708 1.00 93.62 94 ILE A CA 1
ATOM 723 C C . ILE A 1 94 ? -2.797 -4.264 -11.497 1.00 93.62 94 ILE A C 1
ATOM 725 O O . ILE A 1 94 ? -3.498 -4.711 -10.602 1.00 93.62 94 ILE A O 1
ATOM 729 N N . SER A 1 95 ? -1.945 -5.032 -12.184 1.00 93.94 95 SER A N 1
ATOM 730 C CA . SER A 1 95 ? -1.887 -6.495 -12.045 1.00 93.94 95 SER A CA 1
ATOM 731 C C . SER A 1 95 ? -1.502 -7.004 -10.655 1.00 93.94 95 SER A C 1
ATOM 733 O O . SER A 1 95 ? -1.639 -8.190 -10.375 1.00 93.94 95 SER A O 1
ATOM 735 N N . TRP A 1 96 ? -0.968 -6.137 -9.790 1.00 93.94 96 TRP A N 1
ATOM 736 C CA . TRP A 1 96 ? -0.778 -6.457 -8.380 1.00 93.94 96 TRP A CA 1
ATOM 737 C C . TRP A 1 96 ? -2.093 -6.295 -7.620 1.00 93.94 96 TRP A C 1
ATOM 739 O O . TRP A 1 96 ? -2.532 -7.245 -6.987 1.00 93.94 96 TRP A O 1
ATOM 749 N N . ALA A 1 97 ? -2.738 -5.131 -7.746 1.00 94.31 97 ALA A N 1
ATOM 750 C CA . ALA A 1 97 ? -4.004 -4.834 -7.081 1.00 94.31 97 ALA A CA 1
ATOM 751 C C . ALA A 1 97 ? -5.118 -5.820 -7.468 1.00 94.31 97 ALA A C 1
ATOM 753 O O . ALA A 1 97 ? -5.821 -6.316 -6.595 1.00 94.31 97 ALA A O 1
ATOM 754 N N . GLU A 1 98 ? -5.230 -6.159 -8.757 1.00 94.75 98 GLU A N 1
ATOM 755 C CA . GLU A 1 98 ? -6.250 -7.076 -9.288 1.00 94.75 98 GLU A CA 1
ATOM 756 C C . GLU A 1 98 ? -6.264 -8.446 -8.602 1.00 94.75 98 GLU A C 1
ATOM 758 O O . GLU A 1 98 ? -7.322 -9.056 -8.509 1.00 94.75 98 GLU A O 1
ATOM 763 N N . ARG A 1 99 ? -5.127 -8.909 -8.063 1.00 92.12 99 ARG A N 1
ATOM 764 C CA . ARG A 1 99 ? -5.032 -10.206 -7.368 1.00 92.12 99 ARG A CA 1
ATOM 765 C C . ARG A 1 99 ? -5.902 -10.288 -6.114 1.00 92.12 99 ARG A C 1
ATOM 767 O O . ARG A 1 99 ? -6.175 -11.390 -5.657 1.00 92.12 99 ARG A O 1
ATOM 774 N N . PHE A 1 100 ? -6.286 -9.145 -5.552 1.00 92.94 100 PHE A N 1
ATOM 775 C CA . PHE A 1 100 ? -6.915 -9.043 -4.236 1.00 92.94 100 PHE A CA 1
ATOM 776 C C . PHE A 1 100 ? -8.306 -8.393 -4.291 1.00 92.94 100 PHE A C 1
ATOM 778 O O . PHE A 1 100 ? -8.826 -7.975 -3.262 1.00 92.94 100 PHE A O 1
ATOM 785 N N . LEU A 1 101 ? -8.893 -8.246 -5.485 1.00 88.44 101 LEU A N 1
ATOM 786 C CA . LEU A 1 101 ? -10.224 -7.648 -5.681 1.00 88.44 101 LEU A CA 1
ATOM 787 C C . LEU A 1 101 ? -11.360 -8.689 -5.711 1.00 88.44 101 LEU A C 1
ATOM 789 O O . LEU A 1 101 ? -12.458 -8.367 -6.164 1.00 88.44 101 LEU A O 1
ATOM 793 N N . HIS A 1 102 ? -11.084 -9.922 -5.286 1.00 77.50 102 HIS A N 1
ATOM 794 C CA . HIS A 1 102 ? -12.013 -11.054 -5.327 1.00 77.50 102 HIS A CA 1
ATOM 795 C C . HIS A 1 102 ? -12.778 -11.231 -4.016 1.00 77.50 102 HIS A C 1
ATOM 797 O O . HIS A 1 102 ? -12.175 -10.995 -2.946 1.00 77.50 102 HIS A O 1
#

Foldseek 3Di:
DAEEAEQADDPPPCSVVVLVVVCVPQQEHEDEQLVCLLPDPVPDPPQADPVQRGQCRDLQRRPRHNVCSLCNSVSSVVSDDPSHRYYYHHNNDPVVVVSPPD